Protein AF-A0A7W2Y954-F1 (afdb_monomer)

Nearest PDB structures (foldseek):
  6xyc-assembly1_A  TM=4.217E-01  e=3.688E+00  metagenome
  4a5o-assembly2_D  TM=4.559E-01  e=7.269E+00  Pseudomonas aeruginosa PAO1
  5lad-assembly1_A-2  TM=4.394E-01  e=6.792E+00  Thermotoga maritima
  7d41-assembly1_B  TM=3.067E-01  e=3.009E+00  Mycobacterium marinum M

Secondary structure (DSSP, 8-state):
-HHHHHHHHSTT-EEEEETTTTEEEEE----TTTHHHHHHHHHHHT--GGG-EEEEEEEE-TT----PPPHHHHHHTTT---EEEEEEEE-

Solvent-accessible surface area (backbone atoms only — not comparable to full-atom values): 5874 Å² total; per-residue (Å²): 112,66,61,69,49,47,56,75,71,41,90,78,45,46,79,45,74,43,75,91,78,76,41,74,44,67,48,66,79,91,43,92,86,46,46,65,61,54,44,51,48,42,63,76,67,62,63,51,44,88,80,38,69,51,77,47,77,46,78,41,64,81,84,74,91,77,80,84,77,61,67,67,57,65,54,45,58,75,72,46,76,51,44,77,48,79,46,79,43,81,97

Radius of gyration: 14.46 Å; Cα contacts (8 Å, |Δi|>4): 103; chains: 1; bounding box: 29×32×42 Å

Sequence (91 aa):
MQAFTLEREIIGSLCDKNVENNVYVVCVPLTDTNFDDISDYYVRQRVNIEDCDIFVSVSSDSGTKCFDIPVIVNRMLKYIDCKLTFAFTVL

Foldseek 3Di:
DLLVVCPVQAPPKDWDQPPVVRDIDIDHDQDPVCLVVVLCSCVVVVQDQARDEAEAEDEDEPDDPDDDDPVSVVVSCVRDNHHYHYHYHYD

pLDDT: mean 79.86, std 9.38, range [56.28, 90.31]

Structure (mmCIF, N/CA/C/O backbone):
data_AF-A0A7W2Y954-F1
#
_entry.id   AF-A0A7W2Y954-F1
#
loop_
_atom_site.group_PDB
_atom_site.id
_atom_site.type_symbol
_atom_site.label_atom_id
_atom_site.label_alt_id
_atom_site.label_comp_id
_atom_site.label_asym_id
_atom_site.label_entity_id
_atom_site.label_seq_id
_atom_site.pdbx_PDB_ins_code
_atom_site.Cartn_x
_atom_site.Cartn_y
_atom_site.Cartn_z
_atom_site.occupancy
_atom_site.B_iso_or_equiv
_atom_site.auth_seq_id
_atom_site.auth_comp_id
_atom_site.auth_asym_id
_atom_site.auth_atom_id
_atom_site.pdbx_PDB_model_num
ATOM 1 N N . MET A 1 1 ? -1.047 7.845 16.368 1.00 58.44 1 MET A N 1
ATOM 2 C CA . MET A 1 1 ? -1.225 6.547 17.065 1.00 58.44 1 MET A CA 1
ATOM 3 C C . MET A 1 1 ? -1.256 5.377 16.092 1.00 58.44 1 MET A C 1
ATOM 5 O O . MET A 1 1 ? -0.531 4.431 16.345 1.00 58.44 1 MET A O 1
ATOM 9 N N . GLN A 1 2 ? -1.997 5.460 14.982 1.00 63.06 2 GLN A N 1
ATOM 10 C CA . GLN A 1 2 ? -2.081 4.390 13.974 1.00 63.06 2 GLN A CA 1
ATOM 11 C C . GLN A 1 2 ? -0.710 4.003 13.370 1.00 63.06 2 GLN A C 1
ATOM 13 O O . GLN A 1 2 ? -0.337 2.839 13.382 1.00 63.06 2 GLN A O 1
ATOM 18 N N . ALA A 1 3 ? 0.121 4.962 12.955 1.00 59.50 3 ALA A N 1
ATOM 19 C CA . ALA A 1 3 ? 1.471 4.663 12.447 1.00 59.50 3 ALA A CA 1
ATOM 20 C C . ALA A 1 3 ? 2.319 3.779 13.399 1.00 59.50 3 ALA A C 1
ATOM 22 O O . ALA A 1 3 ? 2.932 2.804 12.978 1.00 59.50 3 ALA A O 1
ATOM 23 N N . PHE A 1 4 ? 2.279 4.057 14.707 1.00 62.16 4 PHE A N 1
ATOM 24 C CA . PHE A 1 4 ? 3.019 3.289 15.717 1.00 62.16 4 PHE A CA 1
ATOM 25 C C . PHE A 1 4 ? 2.446 1.888 15.972 1.00 62.16 4 PHE A C 1
ATOM 27 O O . PHE A 1 4 ? 3.172 1.002 16.417 1.00 62.16 4 PHE A O 1
ATOM 34 N N . THR A 1 5 ? 1.146 1.677 15.748 1.00 70.56 5 THR A N 1
ATOM 35 C CA . THR A 1 5 ? 0.536 0.345 15.865 1.00 70.56 5 THR A CA 1
ATOM 36 C C . THR A 1 5 ? 0.841 -0.514 14.648 1.00 70.56 5 THR A C 1
ATOM 38 O O . THR A 1 5 ? 1.132 -1.690 14.821 1.00 70.56 5 THR A O 1
ATOM 41 N N . LEU A 1 6 ? 0.867 0.075 13.448 1.00 69.56 6 LEU A N 1
ATOM 42 C CA . LEU A 1 6 ? 1.228 -0.638 12.221 1.00 69.56 6 LEU A CA 1
ATOM 43 C C . LEU A 1 6 ? 2.642 -1.228 12.310 1.00 69.56 6 LEU A C 1
ATOM 45 O O . LEU A 1 6 ? 2.830 -2.399 12.003 1.00 69.56 6 LEU A O 1
ATOM 49 N N . GLU A 1 7 ? 3.604 -0.446 12.813 1.00 70.44 7 GLU A N 1
ATOM 50 C CA . GLU A 1 7 ? 5.000 -0.886 12.959 1.00 70.44 7 GLU A CA 1
ATOM 51 C C . GLU A 1 7 ? 5.158 -2.105 13.881 1.00 70.44 7 GLU A C 1
ATOM 53 O O . GLU A 1 7 ? 6.044 -2.939 13.708 1.00 70.44 7 GLU A O 1
ATOM 58 N N . ARG A 1 8 ? 4.276 -2.228 14.878 1.00 65.94 8 ARG A N 1
ATOM 59 C CA . ARG A 1 8 ? 4.290 -3.349 15.823 1.00 65.94 8 ARG A CA 1
ATOM 60 C C . ARG A 1 8 ? 3.515 -4.564 15.333 1.00 65.94 8 ARG A C 1
ATOM 62 O O . ARG A 1 8 ? 3.747 -5.653 15.851 1.00 65.94 8 ARG A O 1
ATOM 69 N N . GLU A 1 9 ? 2.573 -4.370 14.420 1.00 68.56 9 GLU A N 1
ATOM 70 C CA . GLU A 1 9 ? 1.664 -5.420 13.964 1.00 68.56 9 GLU A CA 1
ATOM 71 C C . GLU A 1 9 ? 2.114 -6.061 12.654 1.00 68.56 9 GLU A C 1
ATOM 73 O O . GLU A 1 9 ? 1.888 -7.253 12.472 1.00 68.56 9 GLU A O 1
ATOM 78 N N . ILE A 1 10 ? 2.792 -5.313 11.779 1.00 73.00 10 ILE A N 1
ATOM 79 C CA . ILE A 1 10 ? 3.215 -5.808 10.469 1.00 73.00 10 ILE A CA 1
ATOM 80 C C . ILE A 1 10 ? 4.740 -5.884 10.410 1.00 73.00 10 ILE A C 1
ATOM 82 O O . ILE A 1 10 ? 5.447 -4.878 10.371 1.00 73.00 10 ILE A O 1
ATOM 86 N N . ILE A 1 11 ? 5.255 -7.113 10.394 1.00 71.44 11 ILE A N 1
ATOM 87 C CA . ILE A 1 11 ? 6.695 -7.385 10.393 1.00 71.44 11 ILE A CA 1
ATOM 88 C C . ILE A 1 11 ? 7.321 -6.872 9.087 1.00 71.44 11 ILE A C 1
ATOM 90 O O . ILE A 1 11 ? 6.882 -7.223 7.993 1.00 71.44 11 ILE A O 1
ATOM 94 N N . GLY A 1 12 ? 8.388 -6.075 9.204 1.00 67.19 12 GLY A N 1
ATOM 95 C CA . GLY A 1 12 ? 9.133 -5.536 8.058 1.00 67.19 12 GLY A CA 1
ATOM 96 C C . GLY A 1 12 ? 8.682 -4.150 7.590 1.00 67.19 12 GLY A C 1
ATOM 97 O O . GLY A 1 12 ? 9.139 -3.688 6.546 1.00 67.19 12 GLY A O 1
ATOM 98 N N . SER A 1 13 ? 7.817 -3.477 8.349 1.00 76.75 13 SER A N 1
ATOM 99 C CA . SER A 1 13 ? 7.473 -2.077 8.111 1.00 76.75 13 SER A CA 1
ATOM 100 C C . SER A 1 13 ? 8.668 -1.143 8.337 1.00 76.75 13 SER A C 1
ATOM 102 O O . SER A 1 13 ? 9.385 -1.272 9.331 1.00 76.75 13 SER A O 1
ATOM 104 N N . LEU A 1 14 ? 8.835 -0.156 7.463 1.00 75.06 14 LEU A N 1
ATOM 105 C CA . LEU A 1 14 ? 9.802 0.929 7.594 1.00 75.06 14 LEU A CA 1
ATOM 106 C C . LEU A 1 14 ? 9.061 2.197 8.019 1.00 75.06 14 LEU A C 1
ATOM 108 O O . LEU A 1 14 ? 8.166 2.654 7.313 1.00 75.06 14 LEU A O 1
ATOM 112 N N . CYS A 1 15 ? 9.419 2.760 9.169 1.00 72.69 15 CYS A N 1
ATOM 113 C CA . CYS A 1 15 ? 8.868 4.026 9.639 1.00 72.69 15 CYS A CA 1
ATOM 114 C C . CYS A 1 15 ? 9.804 5.161 9.224 1.00 72.69 15 CYS A C 1
ATOM 116 O O . CYS A 1 15 ? 10.966 5.182 9.636 1.00 72.69 15 CYS A O 1
ATOM 118 N N . ASP A 1 16 ? 9.297 6.099 8.428 1.00 70.06 16 ASP A N 1
ATOM 119 C CA . ASP A 1 16 ? 10.003 7.330 8.104 1.00 70.06 16 ASP A CA 1
ATOM 120 C C . ASP A 1 16 ? 9.227 8.539 8.635 1.00 70.06 16 ASP A C 1
ATOM 122 O O . ASP A 1 16 ? 8.004 8.665 8.501 1.00 70.06 16 ASP A O 1
ATOM 126 N N . LYS A 1 17 ? 9.952 9.447 9.286 1.00 65.00 17 LYS A N 1
ATOM 127 C CA . LYS A 1 17 ? 9.380 10.707 9.753 1.00 65.00 17 LYS A CA 1
ATOM 128 C C . LYS A 1 17 ? 9.535 11.704 8.627 1.00 65.00 17 LYS A C 1
ATOM 130 O O . LYS A 1 17 ? 10.629 12.217 8.404 1.00 65.00 17 LYS A O 1
ATOM 135 N N . ASN A 1 18 ? 8.432 12.042 7.969 1.00 67.44 18 ASN A N 1
ATOM 136 C CA . ASN A 1 18 ? 8.457 13.141 7.024 1.00 67.44 18 ASN A CA 1
ATOM 137 C C . ASN A 1 18 ? 8.541 14.466 7.805 1.00 67.44 18 ASN A C 1
ATOM 139 O O . ASN A 1 18 ? 7.544 14.972 8.330 1.00 67.44 18 ASN A O 1
ATOM 143 N N . VAL A 1 19 ? 9.766 14.989 7.921 1.00 56.28 19 VAL A N 1
ATOM 144 C CA . VAL A 1 19 ? 10.107 16.183 8.710 1.00 56.28 19 VAL A CA 1
ATOM 145 C C . VAL A 1 19 ? 9.442 17.445 8.152 1.00 56.28 19 VAL A C 1
ATOM 147 O O . VAL A 1 19 ? 9.119 18.341 8.926 1.00 56.28 19 VAL A O 1
ATOM 150 N N . GLU A 1 20 ? 9.180 17.507 6.845 1.00 60.38 20 GLU A N 1
ATOM 151 C CA . GLU A 1 20 ? 8.605 18.696 6.200 1.00 60.38 20 GLU A CA 1
ATOM 152 C C . GLU A 1 20 ? 7.134 18.911 6.567 1.00 60.38 20 GLU A C 1
ATOM 154 O O . GLU A 1 20 ? 6.715 20.044 6.791 1.00 60.38 20 GLU A O 1
ATOM 159 N N . ASN A 1 21 ? 6.367 17.826 6.716 1.00 62.09 21 ASN A N 1
ATOM 160 C CA . ASN A 1 21 ? 4.936 17.899 7.030 1.00 62.09 21 ASN A CA 1
ATOM 161 C C . ASN A 1 21 ? 4.607 17.528 8.486 1.00 62.09 21 ASN A C 1
ATOM 163 O O . ASN A 1 21 ? 3.444 17.582 8.879 1.00 62.09 21 ASN A O 1
ATOM 167 N N . ASN A 1 22 ? 5.608 17.155 9.295 1.00 69.69 22 ASN A N 1
ATOM 168 C CA . ASN A 1 22 ? 5.432 16.628 10.655 1.00 69.69 22 ASN A CA 1
ATOM 169 C C . ASN A 1 22 ? 4.471 15.416 10.709 1.00 69.69 22 ASN A C 1
ATOM 171 O O . ASN A 1 22 ? 3.702 15.245 11.659 1.00 69.69 22 ASN A O 1
ATOM 175 N N . VAL A 1 23 ? 4.511 14.575 9.670 1.00 72.19 23 VAL A N 1
ATOM 176 C CA . VAL A 1 23 ? 3.682 13.369 9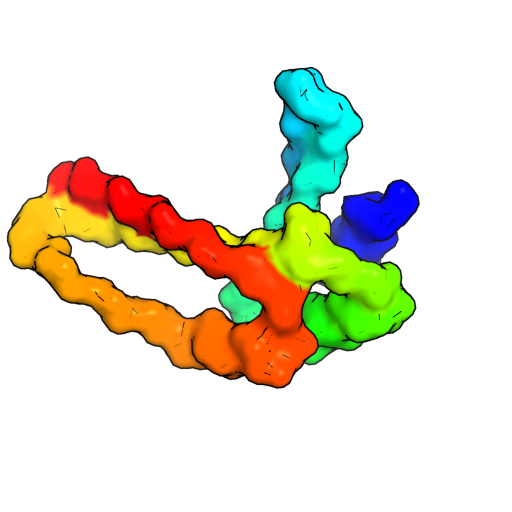.526 1.00 72.19 23 VAL A CA 1
ATOM 177 C C . VAL A 1 23 ? 4.558 12.123 9.663 1.00 72.1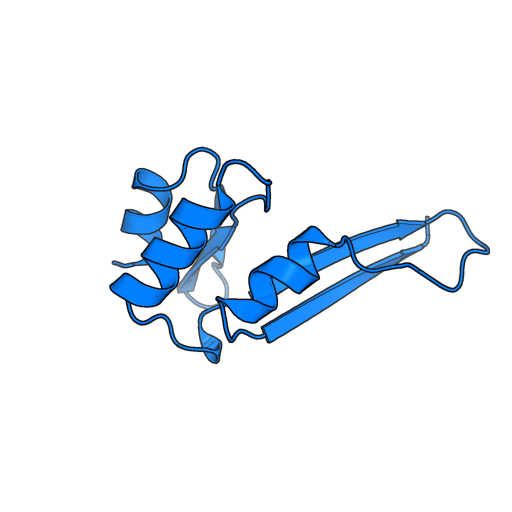9 23 VAL A C 1
ATOM 179 O O . VAL A 1 23 ? 5.708 12.093 9.225 1.00 72.19 23 VAL A O 1
ATOM 182 N N . TYR A 1 24 ? 4.001 11.082 10.278 1.00 74.38 24 TYR A N 1
ATOM 183 C CA . TYR A 1 24 ? 4.616 9.759 10.360 1.00 74.38 24 TYR A CA 1
ATOM 184 C C . TYR A 1 24 ? 4.146 8.913 9.182 1.00 74.38 24 TYR A C 1
ATOM 186 O O . TYR A 1 24 ? 2.953 8.631 9.083 1.00 74.38 24 TYR A O 1
ATOM 194 N N . VAL A 1 25 ? 5.074 8.504 8.321 1.00 78.44 25 VAL A N 1
ATOM 195 C CA . VAL A 1 25 ? 4.796 7.620 7.189 1.00 78.44 25 VAL A CA 1
ATOM 196 C C . VAL A 1 25 ? 5.347 6.245 7.524 1.00 78.44 25 VAL A C 1
ATOM 198 O O . VAL A 1 25 ? 6.478 6.114 7.983 1.00 78.44 25 VAL A O 1
ATOM 201 N N . VAL A 1 26 ? 4.541 5.209 7.316 1.00 80.75 26 VAL A N 1
ATOM 202 C CA . VAL A 1 26 ? 4.986 3.831 7.508 1.00 80.75 26 VAL A CA 1
ATOM 203 C C . VAL A 1 26 ? 4.792 3.079 6.207 1.00 80.75 26 VAL A C 1
ATOM 205 O O . VAL A 1 26 ? 3.683 2.987 5.689 1.00 80.75 26 VAL A O 1
ATOM 208 N N . CYS A 1 27 ? 5.890 2.555 5.682 1.00 82.81 27 CYS A N 1
ATOM 209 C CA . CYS A 1 27 ? 5.936 1.801 4.445 1.00 82.81 27 CYS A CA 1
ATOM 210 C C . CYS A 1 27 ? 5.967 0.314 4.773 1.00 82.81 27 CYS A C 1
ATOM 212 O O . CYS A 1 27 ? 6.822 -0.139 5.532 1.00 82.81 27 CYS A O 1
ATOM 214 N N . VAL A 1 28 ? 5.068 -0.458 4.175 1.00 85.31 28 VAL A N 1
ATOM 215 C CA . VAL A 1 28 ? 5.051 -1.916 4.306 1.00 85.31 28 VAL A CA 1
ATOM 216 C C . VAL A 1 28 ? 5.317 -2.518 2.930 1.00 85.31 28 VAL A C 1
ATOM 218 O O . VAL A 1 28 ? 4.628 -2.150 1.976 1.00 85.31 28 VAL A O 1
ATOM 221 N N . PRO A 1 29 ? 6.303 -3.422 2.786 1.00 86.19 29 PRO A N 1
ATOM 222 C CA . PRO A 1 29 ? 6.502 -4.125 1.527 1.00 86.19 29 PRO A CA 1
ATOM 223 C C . PRO A 1 29 ? 5.288 -5.012 1.255 1.00 86.19 29 PRO A C 1
ATOM 225 O O . PRO A 1 29 ? 4.907 -5.794 2.114 1.00 86.19 29 PRO A O 1
ATOM 228 N N . LEU A 1 30 ? 4.683 -4.924 0.075 1.00 85.69 30 LEU A N 1
ATOM 229 C CA . LEU A 1 30 ? 3.529 -5.757 -0.260 1.00 85.69 30 LEU A CA 1
ATOM 230 C C . LEU A 1 30 ? 3.995 -7.165 -0.666 1.00 85.69 30 LEU A C 1
ATOM 232 O O . LEU A 1 30 ? 4.626 -7.328 -1.713 1.00 85.69 30 LEU A O 1
ATOM 236 N N . THR A 1 31 ? 3.686 -8.180 0.143 1.00 86.56 31 THR A N 1
ATOM 237 C CA . THR A 1 31 ? 4.007 -9.590 -0.129 1.00 86.56 31 THR A CA 1
ATOM 238 C C . THR A 1 31 ? 2.779 -10.477 0.069 1.00 86.56 31 THR A C 1
ATOM 240 O O . THR A 1 31 ? 1.837 -10.116 0.768 1.00 86.56 31 THR A O 1
ATOM 243 N N . ASP A 1 32 ? 2.771 -11.675 -0.525 1.00 84.38 32 ASP A N 1
ATOM 244 C CA . ASP A 1 32 ? 1.634 -12.597 -0.362 1.00 84.38 32 ASP A CA 1
ATOM 245 C C . ASP A 1 32 ? 1.431 -13.029 1.105 1.00 84.38 32 ASP A C 1
ATOM 247 O O . ASP A 1 32 ? 0.346 -13.459 1.477 1.00 84.38 32 ASP A O 1
ATOM 251 N N . THR A 1 33 ? 2.464 -12.915 1.948 1.00 86.12 33 THR A N 1
ATOM 252 C CA . THR A 1 33 ? 2.423 -13.346 3.352 1.00 86.12 33 THR A CA 1
ATOM 253 C C . THR A 1 33 ? 1.851 -12.307 4.306 1.00 86.12 33 THR A C 1
ATOM 255 O O . THR A 1 33 ? 1.419 -12.690 5.383 1.00 86.12 33 THR A O 1
ATOM 258 N N . ASN A 1 34 ? 1.896 -11.016 3.961 1.00 86.88 34 ASN A N 1
ATOM 259 C CA . ASN A 1 34 ? 1.405 -9.933 4.824 1.00 86.88 34 ASN A CA 1
ATOM 260 C C . ASN A 1 34 ? 0.139 -9.261 4.284 1.00 86.88 34 ASN A C 1
ATOM 262 O O . ASN A 1 34 ? -0.346 -8.292 4.862 1.00 86.88 34 ASN A O 1
ATOM 266 N N . PHE A 1 35 ? -0.398 -9.785 3.184 1.00 86.94 35 PHE A N 1
ATOM 267 C CA . PHE A 1 35 ? -1.612 -9.295 2.552 1.00 86.94 35 PHE A CA 1
ATOM 268 C C . PHE A 1 35 ? -2.788 -9.223 3.534 1.00 86.94 35 PHE A C 1
ATOM 270 O O . PHE A 1 35 ? -3.403 -8.165 3.689 1.00 86.94 35 PHE A O 1
ATOM 277 N N . ASP A 1 36 ? -3.059 -10.338 4.219 1.00 87.62 36 ASP A N 1
ATOM 278 C CA . ASP A 1 36 ? -4.174 -10.447 5.159 1.00 87.62 36 ASP A CA 1
ATOM 279 C C . ASP A 1 36 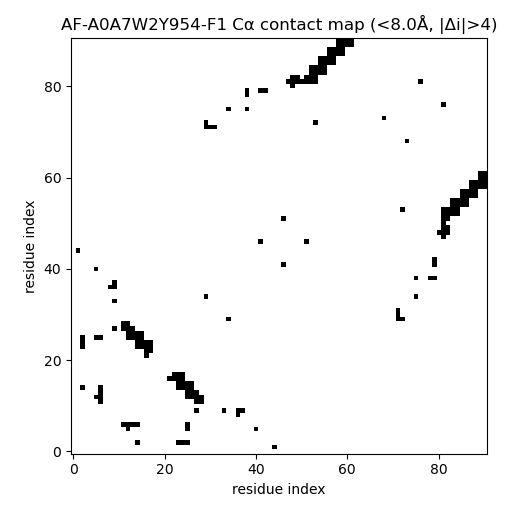? -3.981 -9.467 6.326 1.00 87.62 36 ASP A C 1
ATOM 281 O O . ASP A 1 36 ? -4.883 -8.680 6.605 1.00 87.62 36 ASP A O 1
ATOM 285 N N . ASP A 1 37 ? -2.773 -9.397 6.895 1.00 88.19 37 ASP A N 1
ATOM 286 C CA . ASP A 1 37 ? -2.436 -8.487 7.999 1.00 88.19 37 ASP A CA 1
ATOM 287 C C . ASP A 1 37 ? -2.647 -7.006 7.632 1.00 88.19 37 ASP A C 1
ATOM 289 O O . ASP A 1 37 ? -3.217 -6.239 8.414 1.00 88.19 37 ASP A O 1
ATOM 293 N N . ILE A 1 38 ? -2.214 -6.586 6.434 1.00 88.25 38 ILE A N 1
ATOM 294 C CA . ILE A 1 38 ? -2.398 -5.205 5.961 1.00 88.25 38 ILE A CA 1
ATOM 295 C C . ILE A 1 38 ? -3.892 -4.914 5.767 1.00 88.25 38 ILE A C 1
ATOM 297 O O . ILE A 1 38 ? -4.370 -3.843 6.155 1.00 88.25 38 ILE A O 1
ATOM 301 N N . SER A 1 39 ? -4.639 -5.854 5.182 1.00 87.88 39 SER A N 1
ATOM 302 C CA . SER A 1 39 ? -6.072 -5.684 4.923 1.00 87.88 39 SER A CA 1
ATOM 303 C C . SER A 1 39 ? -6.893 -5.620 6.217 1.00 87.88 39 SER A C 1
ATOM 305 O O . SER A 1 39 ? -7.713 -4.713 6.386 1.00 87.88 39 SER A O 1
ATOM 307 N N . ASP A 1 40 ? -6.600 -6.497 7.177 1.00 88.69 40 ASP A N 1
ATOM 308 C CA . ASP A 1 40 ? -7.235 -6.524 8.490 1.00 88.69 40 ASP A CA 1
ATOM 309 C C . ASP A 1 40 ? -6.941 -5.238 9.258 1.00 88.69 40 ASP A C 1
ATOM 311 O O . ASP A 1 40 ? -7.845 -4.636 9.847 1.00 88.69 40 ASP A O 1
ATOM 315 N N . TYR A 1 41 ? -5.693 -4.764 9.215 1.00 87.62 41 TYR A N 1
ATOM 316 C CA . TYR A 1 41 ? -5.322 -3.492 9.816 1.00 87.62 41 TYR A CA 1
ATOM 317 C C . TYR A 1 41 ? -6.113 -2.328 9.208 1.00 87.62 41 TYR A C 1
ATOM 319 O O . TYR A 1 41 ? -6.683 -1.520 9.949 1.00 87.62 41 TYR A O 1
ATOM 327 N N . TYR A 1 42 ? -6.178 -2.253 7.874 1.00 86.12 42 TYR A N 1
ATOM 328 C CA . TYR A 1 42 ? -6.867 -1.187 7.146 1.00 86.12 42 TYR A CA 1
ATOM 329 C C . TYR A 1 42 ? -8.341 -1.082 7.555 1.00 86.12 42 TYR A C 1
ATOM 331 O O . TYR A 1 42 ? -8.818 -0.008 7.939 1.00 86.12 42 TYR A O 1
ATOM 339 N N . VAL A 1 43 ? -9.041 -2.221 7.558 1.00 87.44 43 VAL A N 1
ATOM 340 C CA . VAL A 1 43 ? -10.459 -2.306 7.924 1.00 87.44 43 VAL A CA 1
ATOM 341 C C . VAL A 1 43 ? -10.665 -2.006 9.409 1.00 87.44 43 VAL A C 1
ATOM 343 O O . VAL A 1 43 ? -11.538 -1.212 9.771 1.00 87.44 43 VAL A O 1
ATOM 346 N N . ARG A 1 44 ? -9.853 -2.604 10.290 1.00 88.62 44 ARG A N 1
ATOM 347 C CA . ARG A 1 44 ? -9.996 -2.465 11.747 1.00 88.62 44 ARG A CA 1
ATOM 348 C C . ARG A 1 44 ? -9.736 -1.038 12.219 1.00 88.62 44 ARG A C 1
ATOM 350 O O . ARG A 1 44 ? -10.438 -0.555 13.106 1.00 88.62 44 ARG A O 1
ATOM 357 N N . GLN A 1 45 ? -8.745 -0.367 11.635 1.00 84.81 45 GLN A N 1
ATOM 358 C CA . GLN A 1 45 ? -8.372 1.002 11.995 1.00 84.81 45 GLN A CA 1
ATOM 359 C C . GLN A 1 45 ? -9.182 2.066 11.254 1.00 84.81 45 GLN A C 1
ATOM 361 O O . GLN A 1 45 ? -9.072 3.239 11.612 1.00 84.81 45 GLN A O 1
ATOM 366 N N . ARG A 1 46 ? -10.011 1.666 10.275 1.00 86.00 46 ARG A N 1
ATOM 367 C CA . ARG A 1 46 ? -10.803 2.568 9.424 1.00 86.00 46 ARG A CA 1
ATOM 368 C C . ARG A 1 46 ? -9.930 3.667 8.822 1.00 86.00 46 ARG A C 1
ATOM 370 O O . ARG A 1 46 ? -10.211 4.852 8.986 1.00 86.00 46 ARG A O 1
ATOM 377 N N . VAL A 1 47 ? -8.827 3.254 8.205 1.00 85.62 47 VAL A N 1
ATOM 378 C CA . VAL A 1 47 ? -7.894 4.178 7.551 1.00 85.62 47 VAL A CA 1
ATOM 379 C C . VAL A 1 47 ? -8.638 4.900 6.424 1.00 85.62 47 VAL A C 1
ATOM 381 O O . VAL A 1 47 ? -9.380 4.265 5.675 1.00 85.62 47 VAL A O 1
ATOM 384 N N . ASN A 1 48 ? -8.492 6.225 6.335 1.00 85.50 48 ASN A N 1
ATOM 385 C CA . ASN A 1 48 ? -9.126 6.979 5.258 1.00 85.50 48 ASN A CA 1
ATOM 386 C C . ASN A 1 48 ? -8.385 6.747 3.941 1.00 85.50 48 ASN A C 1
ATOM 388 O O . ASN A 1 48 ? -7.171 6.551 3.922 1.00 85.50 48 ASN A O 1
ATOM 392 N N . ILE A 1 49 ? -9.113 6.891 2.836 1.00 84.00 49 ILE A N 1
ATOM 393 C CA . ILE A 1 49 ? -8.566 6.809 1.476 1.00 84.00 49 ILE A CA 1
ATOM 394 C C . ILE A 1 49 ? -7.391 7.777 1.245 1.00 84.00 49 ILE A C 1
ATOM 396 O O . ILE A 1 49 ? -6.469 7.461 0.500 1.00 84.00 49 ILE A O 1
ATOM 400 N N . GLU A 1 50 ? -7.408 8.941 1.905 1.00 86.62 50 GLU A N 1
ATOM 401 C CA . GLU A 1 50 ? -6.365 9.974 1.812 1.00 86.62 50 GLU A CA 1
ATOM 402 C C . GLU A 1 50 ? -5.135 9.673 2.689 1.00 86.62 50 GLU A C 1
ATOM 404 O O . GLU A 1 50 ? -4.063 10.224 2.448 1.00 86.62 50 GLU A O 1
ATOM 409 N N . ASP A 1 51 ? -5.273 8.774 3.670 1.00 85.12 51 ASP A N 1
ATOM 410 C CA . ASP A 1 51 ? -4.226 8.403 4.633 1.00 85.12 51 ASP A CA 1
ATOM 411 C C . ASP A 1 51 ? -3.462 7.130 4.210 1.00 85.12 51 ASP A C 1
ATOM 413 O O . ASP A 1 51 ? -2.601 6.638 4.944 1.00 85.12 51 ASP A O 1
ATOM 417 N N . CYS A 1 52 ? -3.775 6.569 3.036 1.00 87.31 52 CYS A N 1
ATOM 418 C CA . CYS A 1 52 ? -3.150 5.367 2.492 1.00 87.31 52 CYS A CA 1
ATOM 419 C C . CYS A 1 52 ? -2.784 5.556 1.014 1.00 87.31 52 CYS A C 1
ATOM 421 O O . CYS A 1 52 ? -3.54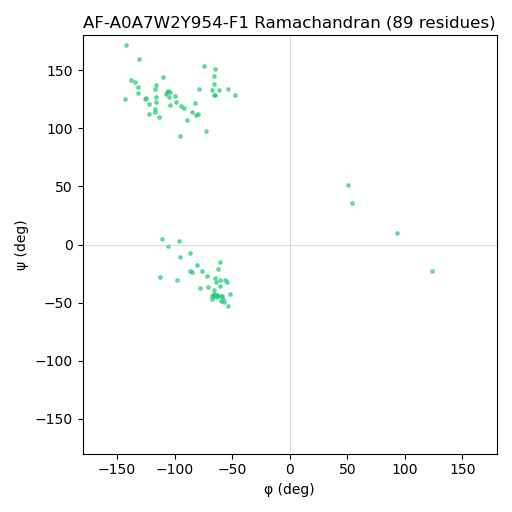3 6.132 0.234 1.00 87.31 52 CYS A O 1
ATOM 423 N N . ASP A 1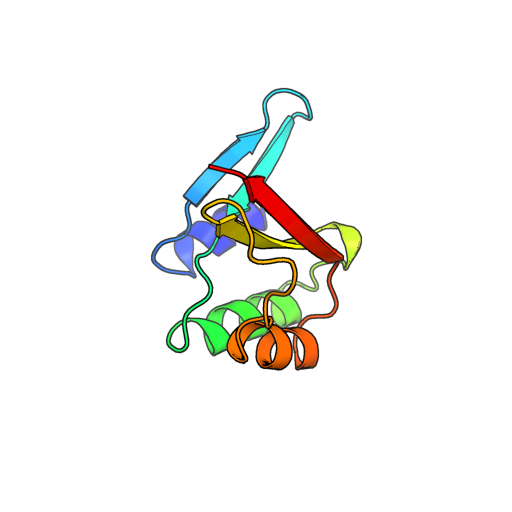 53 ? -1.619 5.043 0.623 1.00 89.69 53 ASP A N 1
ATOM 424 C CA . ASP A 1 53 ? -1.136 5.071 -0.755 1.00 89.69 53 ASP A CA 1
ATOM 425 C C . ASP A 1 53 ? -0.393 3.769 -1.064 1.00 89.69 53 ASP A C 1
ATOM 427 O O . ASP A 1 53 ? 0.541 3.390 -0.351 1.00 89.69 53 ASP A O 1
ATOM 431 N N . ILE A 1 54 ? -0.801 3.072 -2.124 1.00 89.88 54 ILE A N 1
ATOM 432 C CA . ILE A 1 54 ? -0.018 1.974 -2.688 1.00 89.88 54 ILE A CA 1
ATOM 433 C C . ILE A 1 54 ? 0.991 2.591 -3.649 1.00 89.88 54 ILE A C 1
ATOM 435 O O . ILE A 1 54 ? 0.639 3.141 -4.690 1.00 89.88 54 ILE A O 1
ATOM 439 N N . PHE A 1 55 ? 2.268 2.475 -3.304 1.00 90.25 55 PHE A N 1
ATOM 440 C CA . PHE A 1 55 ? 3.355 2.998 -4.115 1.00 90.25 55 PHE A CA 1
ATOM 441 C C . PHE A 1 55 ? 3.987 1.896 -4.969 1.00 90.25 55 PHE A C 1
ATOM 443 O O . PHE A 1 55 ? 4.493 0.902 -4.445 1.00 90.25 55 PHE A O 1
ATOM 450 N N . VAL A 1 56 ? 3.993 2.086 -6.289 1.00 88.31 56 VAL A N 1
ATOM 451 C CA . VAL A 1 56 ? 4.634 1.175 -7.246 1.00 88.31 56 VAL A CA 1
ATOM 452 C C . VAL A 1 56 ? 5.759 1.916 -7.958 1.00 88.31 56 VAL A C 1
ATOM 454 O O . VAL A 1 56 ? 5.516 2.851 -8.719 1.00 88.31 56 VAL A O 1
ATOM 457 N N . SER A 1 57 ? 6.996 1.480 -7.724 1.00 87.75 57 SER A N 1
ATOM 458 C CA . SER A 1 57 ? 8.188 2.021 -8.380 1.00 87.75 57 SER A CA 1
ATOM 459 C C . SER A 1 57 ? 8.739 1.026 -9.389 1.00 87.75 57 SER A C 1
ATOM 461 O O . SER A 1 57 ? 8.943 -0.145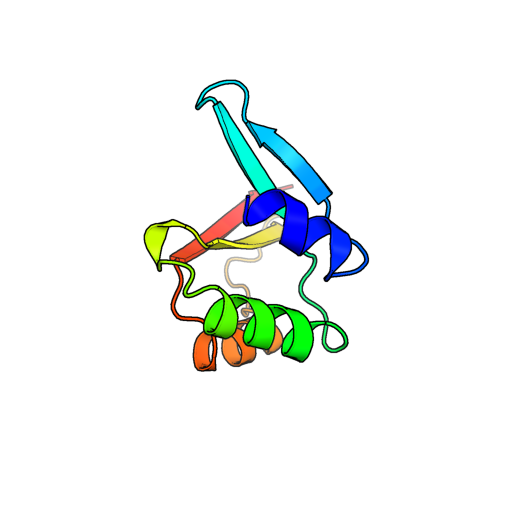 -9.066 1.00 87.75 57 SER A O 1
ATOM 463 N N . VAL A 1 58 ? 8.985 1.501 -10.607 1.00 84.38 58 VAL A N 1
ATOM 464 C CA . VAL A 1 58 ? 9.552 0.707 -11.695 1.00 84.38 58 VAL A CA 1
ATOM 465 C C . VAL A 1 58 ? 10.805 1.392 -12.218 1.00 84.38 58 VAL A C 1
ATOM 467 O O . VAL A 1 58 ? 10.771 2.555 -12.618 1.00 84.38 58 VAL A O 1
ATOM 470 N N . SER A 1 59 ? 11.907 0.649 -12.251 1.00 84.12 59 SER A N 1
ATOM 471 C CA . SER A 1 59 ? 13.144 1.042 -12.921 1.00 84.12 59 SER A CA 1
ATOM 472 C C . SER A 1 59 ? 13.286 0.269 -14.227 1.00 84.12 59 SER A C 1
ATOM 474 O O . SER A 1 59 ? 13.147 -0.956 -14.213 1.00 84.12 59 SER A O 1
ATOM 476 N N . SER A 1 60 ? 13.589 0.945 -15.334 1.00 76.81 60 SER A N 1
ATOM 477 C CA . SER A 1 60 ? 13.818 0.264 -16.609 1.00 76.81 60 SER A CA 1
ATOM 478 C C . SER A 1 60 ? 14.997 0.812 -17.383 1.00 76.81 60 SER A C 1
ATOM 480 O O . SER A 1 60 ? 15.139 2.031 -17.498 1.00 76.81 60 SER A O 1
ATOM 482 N N . ASP A 1 61 ? 15.728 -0.093 -18.024 1.00 72.69 61 ASP A N 1
ATOM 483 C CA . ASP A 1 61 ? 16.672 0.255 -19.077 1.00 72.69 61 ASP A CA 1
ATOM 484 C C . ASP A 1 61 ? 15.909 0.809 -20.293 1.00 72.69 61 ASP A C 1
ATOM 486 O O . ASP A 1 61 ? 14.779 0.403 -20.596 1.00 72.69 61 ASP A O 1
ATOM 490 N N . SER A 1 62 ? 16.509 1.781 -20.979 1.00 68.31 62 SER A N 1
ATOM 491 C CA . SER A 1 62 ? 15.879 2.504 -22.090 1.00 68.31 62 SER A CA 1
ATOM 492 C C . SER A 1 62 ? 15.190 1.583 -23.122 1.00 68.31 62 SER A C 1
ATOM 494 O O . SER A 1 62 ? 15.798 0.655 -23.651 1.00 68.31 62 SER A O 1
ATOM 496 N N . GLY A 1 63 ? 13.919 1.863 -23.446 1.00 66.31 63 GLY A N 1
ATOM 497 C CA . GLY A 1 63 ? 13.192 1.228 -24.561 1.00 66.31 63 GLY A CA 1
ATOM 498 C C . GLY A 1 63 ? 11.884 0.516 -24.197 1.00 66.31 63 GLY A C 1
ATOM 499 O O . GLY A 1 63 ? 11.003 0.403 -25.052 1.00 66.31 63 GLY A O 1
ATOM 500 N N . THR A 1 64 ? 11.697 0.106 -22.943 1.00 65.00 64 THR A N 1
ATOM 501 C CA . THR A 1 64 ? 10.429 -0.476 -22.465 1.00 65.00 64 THR A CA 1
ATOM 502 C C . THR A 1 64 ? 9.418 0.622 -22.131 1.00 65.00 64 THR A C 1
ATOM 504 O O . THR A 1 64 ? 9.601 1.386 -21.191 1.00 65.00 64 THR A O 1
ATOM 507 N N . LYS A 1 65 ? 8.347 0.732 -22.930 1.00 69.25 65 LYS A N 1
ATOM 508 C CA . LYS A 1 65 ? 7.293 1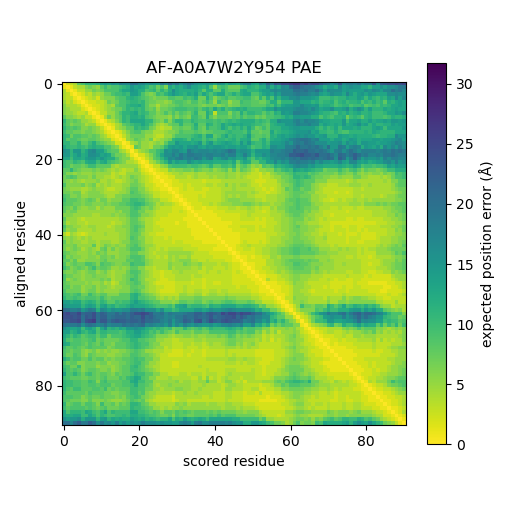.759 -22.771 1.00 69.25 65 LYS A CA 1
ATOM 509 C C . LYS A 1 65 ? 6.075 1.287 -21.972 1.00 69.25 65 LYS A C 1
ATOM 511 O O . LYS A 1 65 ? 5.218 2.102 -21.647 1.00 69.25 65 LYS A O 1
ATOM 516 N N . CYS A 1 66 ? 5.972 -0.011 -21.699 1.00 76.06 66 CYS A N 1
ATOM 517 C CA . CYS A 1 66 ? 4.818 -0.618 -21.044 1.00 76.06 66 CYS A CA 1
ATOM 518 C C . CYS A 1 66 ? 5.288 -1.526 -19.908 1.00 76.06 66 CYS A C 1
ATOM 520 O O . CYS A 1 66 ? 6.213 -2.313 -20.105 1.00 76.06 66 CYS A O 1
ATOM 522 N N . PHE A 1 67 ? 4.624 -1.420 -18.755 1.00 76.75 67 PHE A N 1
ATOM 523 C CA . PHE A 1 67 ? 4.844 -2.269 -17.589 1.00 76.75 67 PHE A CA 1
ATOM 524 C C . PHE A 1 67 ? 3.510 -2.772 -17.076 1.00 76.75 67 PHE A C 1
ATOM 526 O O . PHE A 1 67 ? 2.584 -1.987 -16.860 1.00 76.75 67 PHE A O 1
ATOM 533 N N . ASP A 1 68 ? 3.437 -4.079 -16.871 1.00 82.25 68 ASP A N 1
ATOM 534 C CA . ASP A 1 68 ? 2.288 -4.693 -16.235 1.00 82.25 68 ASP A CA 1
ATOM 535 C C . ASP A 1 68 ? 2.374 -4.486 -14.723 1.00 82.25 68 ASP A C 1
ATOM 537 O O . ASP A 1 68 ? 3.415 -4.701 -14.095 1.00 82.25 68 ASP A O 1
ATOM 541 N N . ILE A 1 69 ? 1.259 -4.070 -14.127 1.00 83.62 69 ILE A N 1
ATOM 542 C CA . ILE A 1 69 ? 1.149 -3.955 -12.675 1.00 83.62 69 ILE A CA 1
ATOM 543 C C . ILE A 1 69 ? 1.197 -5.368 -12.072 1.00 83.62 69 ILE A C 1
ATOM 545 O O . ILE A 1 69 ? 0.451 -6.245 -12.527 1.00 83.62 69 ILE A O 1
ATOM 549 N N . PRO A 1 70 ? 2.004 -5.606 -11.020 1.00 86.69 70 PRO A N 1
ATOM 550 C CA . PRO A 1 70 ? 2.016 -6.886 -10.328 1.00 86.69 70 PRO A CA 1
ATOM 551 C C . PRO A 1 70 ? 0.613 -7.301 -9.873 1.00 86.69 70 PRO A C 1
ATOM 553 O O . PRO A 1 70 ? -0.117 -6.519 -9.264 1.00 86.69 70 PRO A O 1
ATOM 556 N N . VAL A 1 71 ? 0.241 -8.562 -10.109 1.00 88.00 71 VAL A N 1
ATOM 557 C CA . VAL A 1 71 ? -1.106 -9.084 -9.798 1.00 88.00 71 VAL A CA 1
ATOM 558 C C . VAL A 1 71 ? -1.483 -8.892 -8.324 1.00 88.00 71 VAL A C 1
ATOM 560 O O . VAL A 1 71 ? -2.657 -8.692 -8.013 1.00 88.00 71 VAL A O 1
ATOM 563 N N . ILE A 1 72 ? -0.499 -8.905 -7.421 1.00 88.19 72 ILE A N 1
ATOM 564 C CA . ILE A 1 72 ? -0.700 -8.661 -5.990 1.00 88.19 72 ILE A CA 1
ATOM 565 C C . ILE A 1 72 ? -1.288 -7.271 -5.697 1.00 88.19 72 ILE A C 1
ATOM 567 O O . ILE A 1 72 ? -2.161 -7.158 -4.842 1.00 88.19 72 ILE A O 1
ATOM 571 N N . VAL A 1 73 ? -0.922 -6.239 -6.464 1.00 88.56 73 VAL A N 1
ATOM 572 C CA . VAL A 1 73 ? -1.486 -4.884 -6.322 1.00 88.56 73 VAL A CA 1
ATOM 573 C C . VAL A 1 73 ? -2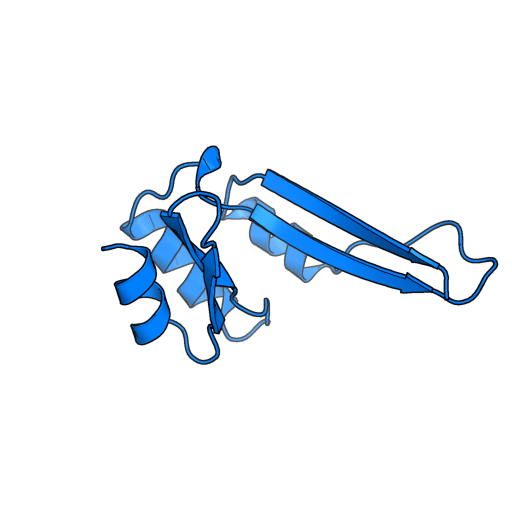.970 -4.891 -6.689 1.00 88.56 73 VAL A C 1
ATOM 575 O O . VAL A 1 73 ? -3.799 -4.391 -5.936 1.00 88.56 73 VAL A O 1
ATOM 578 N N . ASN A 1 74 ? -3.333 -5.555 -7.792 1.00 86.50 74 ASN A N 1
ATOM 579 C CA . ASN A 1 74 ? -4.735 -5.706 -8.199 1.00 86.50 74 ASN A CA 1
ATOM 580 C C . ASN A 1 74 ? -5.559 -6.509 -7.190 1.00 86.50 74 ASN A C 1
ATOM 582 O O . ASN A 1 74 ? -6.759 -6.278 -7.049 1.00 86.50 74 ASN A O 1
ATOM 586 N N . ARG A 1 75 ? -4.943 -7.480 -6.505 1.00 87.88 75 ARG A N 1
ATOM 587 C CA . ARG A 1 75 ? -5.596 -8.178 -5.394 1.00 87.88 75 ARG A CA 1
ATOM 588 C C . ARG A 1 75 ? -5.807 -7.224 -4.226 1.00 87.88 75 ARG A C 1
ATOM 590 O O . ARG A 1 75 ? -6.911 -7.206 -3.703 1.00 87.88 75 ARG A O 1
ATOM 597 N N . MET A 1 76 ? -4.813 -6.406 -3.881 1.00 88.44 76 MET A N 1
ATOM 598 C CA . MET A 1 76 ? -4.882 -5.496 -2.734 1.00 88.44 76 MET A CA 1
ATOM 599 C C . MET A 1 76 ? -5.978 -4.445 -2.895 1.00 88.44 76 MET A C 1
ATOM 601 O O . MET A 1 76 ? -6.772 -4.240 -1.981 1.00 88.44 76 MET A O 1
ATOM 605 N N . LEU A 1 77 ? -6.096 -3.869 -4.093 1.00 86.56 77 LEU A N 1
ATOM 606 C CA . LEU A 1 77 ? -7.121 -2.876 -4.437 1.00 86.56 77 LEU A CA 1
ATOM 607 C C . LEU A 1 77 ? -8.565 -3.395 -4.306 1.00 86.56 77 LEU A C 1
ATOM 609 O O . LEU A 1 77 ? -9.503 -2.607 -4.293 1.00 86.56 77 LEU A O 1
ATOM 613 N N . LYS A 1 78 ? -8.780 -4.716 -4.212 1.00 85.62 78 LYS A N 1
ATOM 614 C CA . LYS A 1 78 ? -10.113 -5.274 -3.919 1.00 85.62 78 LYS A CA 1
ATOM 615 C C . LYS A 1 78 ? -10.512 -5.139 -2.449 1.00 85.62 78 LYS A C 1
ATOM 617 O O . LYS A 1 78 ? -11.701 -5.210 -2.156 1.00 85.62 78 LYS A O 1
ATOM 622 N N . TYR A 1 79 ? -9.539 -5.009 -1.549 1.00 84.38 79 TYR A N 1
ATOM 623 C CA . TYR A 1 79 ? -9.745 -4.996 -0.097 1.00 84.38 79 TYR A CA 1
ATOM 624 C C . TYR A 1 79 ? -9.433 -3.636 0.524 1.00 84.38 79 TYR A C 1
ATOM 626 O O . TYR A 1 79 ? -10.020 -3.282 1.543 1.00 84.38 79 TYR A O 1
ATOM 634 N N . ILE A 1 80 ? -8.530 -2.877 -0.095 1.00 86.44 80 ILE A N 1
ATOM 635 C CA . ILE A 1 80 ? -8.145 -1.536 0.329 1.00 86.44 80 ILE A CA 1
ATOM 636 C C . ILE A 1 80 ? -8.527 -0.543 -0.758 1.00 86.44 80 ILE A C 1
ATOM 638 O O . ILE A 1 80 ? -8.067 -0.643 -1.893 1.00 86.44 80 ILE A O 1
ATOM 642 N N . ASP A 1 81 ? -9.346 0.431 -0.374 1.00 84.75 81 ASP A N 1
ATOM 643 C CA . ASP A 1 81 ? -9.695 1.579 -1.203 1.00 84.75 81 ASP A CA 1
ATOM 644 C C . 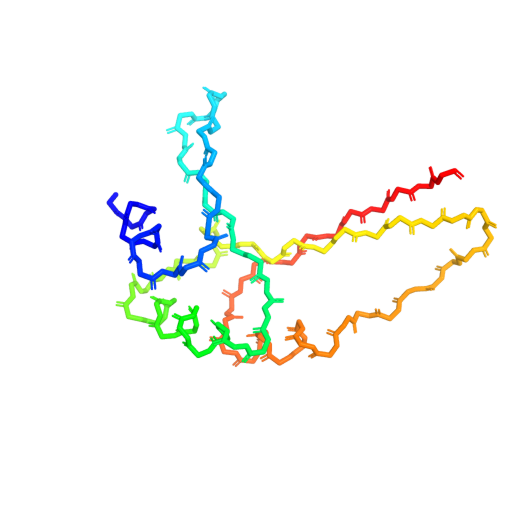ASP A 1 81 ? -8.775 2.750 -0.847 1.00 84.75 81 ASP A C 1
ATOM 646 O O . ASP A 1 81 ? -9.023 3.453 0.130 1.00 84.75 81 ASP A O 1
ATOM 650 N N . CYS A 1 82 ? -7.670 2.902 -1.577 1.00 88.75 82 CYS A N 1
ATOM 651 C CA . CYS A 1 82 ? -6.656 3.926 -1.337 1.00 88.75 82 CYS A CA 1
ATOM 652 C C . CYS A 1 82 ? -6.092 4.488 -2.645 1.00 88.75 82 CYS A C 1
ATOM 654 O O . CYS A 1 82 ? -6.367 3.993 -3.744 1.00 88.75 82 CYS A O 1
ATOM 656 N N . LYS A 1 83 ? -5.286 5.546 -2.532 1.00 90.00 83 LYS A N 1
ATOM 657 C CA . LYS A 1 83 ? -4.568 6.098 -3.679 1.00 90.00 83 LYS A CA 1
ATOM 658 C C . LYS A 1 83 ? -3.538 5.089 -4.210 1.00 90.00 83 LYS A C 1
ATOM 660 O O . LYS A 1 83 ? -3.007 4.263 -3.474 1.00 90.00 83 LYS A O 1
ATOM 665 N N . LEU A 1 84 ? -3.264 5.170 -5.510 1.00 90.12 84 LEU A N 1
ATOM 666 C CA . LEU A 1 84 ? -2.219 4.405 -6.179 1.00 90.12 84 LEU A CA 1
ATOM 667 C C . LEU A 1 84 ? -1.246 5.377 -6.854 1.00 90.12 84 LEU A C 1
ATOM 669 O O . LEU A 1 84 ? -1.608 6.063 -7.815 1.00 90.12 84 LEU A O 1
ATOM 673 N N . THR A 1 85 ? -0.018 5.443 -6.349 1.00 90.31 85 THR A N 1
ATOM 674 C CA . THR A 1 85 ? 1.047 6.290 -6.894 1.00 90.31 85 THR A CA 1
ATOM 675 C C . THR A 1 85 ? 2.054 5.441 -7.659 1.00 90.31 85 THR A C 1
ATOM 677 O O . THR A 1 85 ? 2.630 4.491 -7.130 1.00 90.31 85 THR A O 1
ATOM 680 N N . PHE A 1 86 ? 2.314 5.828 -8.907 1.00 86.81 86 PHE A N 1
ATOM 681 C CA . PHE A 1 86 ? 3.327 5.204 -9.751 1.00 86.81 86 PHE A CA 1
ATOM 682 C C . PHE A 1 86 ? 4.543 6.110 -9.896 1.00 86.81 86 PHE A C 1
ATOM 684 O O . PHE A 1 86 ? 4.409 7.284 -10.245 1.00 86.81 86 PHE A O 1
ATOM 691 N N . ALA A 1 87 ? 5.726 5.544 -9.687 1.00 87.00 87 ALA A N 1
ATOM 692 C CA . ALA A 1 87 ? 6.998 6.175 -9.996 1.00 87.00 87 ALA A CA 1
ATOM 693 C C . ALA A 1 87 ? 7.723 5.379 -11.079 1.00 87.00 87 ALA A C 1
ATOM 695 O O . ALA A 1 87 ? 7.770 4.148 -11.049 1.00 87.00 87 ALA A O 1
ATOM 696 N N . PHE A 1 88 ? 8.299 6.102 -12.033 1.00 83.62 88 PHE A N 1
ATOM 697 C CA . PHE A 1 88 ? 9.052 5.522 -13.130 1.00 83.62 88 PHE A CA 1
ATOM 698 C C . PHE A 1 88 ? 10.442 6.144 -13.193 1.00 83.62 88 PHE A C 1
ATOM 700 O O . PHE A 1 88 ? 10.577 7.366 -13.285 1.00 83.62 88 PHE A O 1
ATOM 707 N N . THR A 1 89 ? 11.458 5.289 -13.169 1.00 83.25 89 THR A N 1
ATOM 708 C CA . THR A 1 89 ? 12.863 5.678 -13.258 1.00 83.25 89 THR A CA 1
ATOM 709 C C . THR A 1 89 ? 13.456 5.086 -14.529 1.00 83.25 89 THR A C 1
ATOM 711 O O . THR A 1 89 ? 13.539 3.866 -14.677 1.00 83.25 89 THR A O 1
ATOM 714 N N . VAL A 1 90 ? 13.880 5.955 -15.446 1.00 78.06 90 VAL A N 1
ATOM 715 C CA . VAL A 1 90 ? 14.699 5.556 -16.597 1.00 78.06 90 VAL A CA 1
ATOM 716 C C . VAL A 1 90 ? 16.146 5.487 -16.127 1.00 78.06 90 VAL A C 1
ATOM 718 O O . VAL A 1 90 ? 16.652 6.489 -15.614 1.00 78.06 90 VAL A O 1
ATOM 721 N N . LEU A 1 91 ? 16.768 4.315 -16.266 1.00 68.75 91 LEU A N 1
ATOM 722 C CA . LEU A 1 91 ? 18.194 4.108 -16.004 1.00 68.75 91 LEU A CA 1
ATOM 723 C C . LEU A 1 91 ? 19.039 4.429 -17.243 1.00 68.75 91 LEU A C 1
ATOM 725 O O . LEU A 1 91 ? 18.565 4.162 -18.376 1.00 68.75 91 LEU A O 1
#

Mean predicted aligned error: 7.27 Å